Protein AF-A0A086ZYN2-F1 (afdb_monomer_lite)

Sequence (123 aa):
MATYNPIDDISSKFSITFPEKVKVLKDESETSFHGDGFRYYRIAIADNE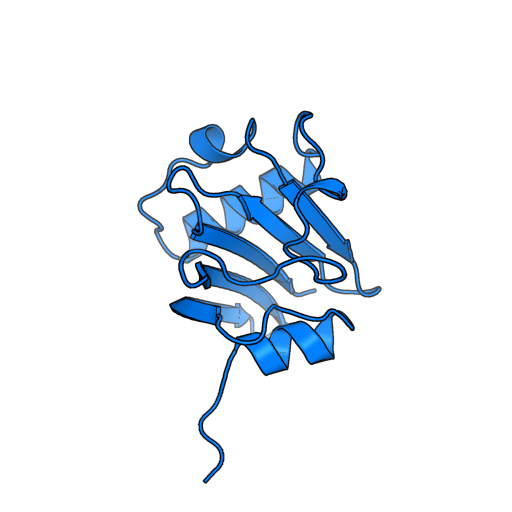EVTDTVLDDESYSTGNLTEDDKSIIAGTIAEFDLDVQPSALYGRPHKTVFNGYDTLVIIKGSQNNEFYLFESIL

Foldseek 3Di:
DPDDDVQVVVCVQQVFAAFPAKDWPDWDDDADPVRWGKIKTKIFGDVPGDGPRGPPPLVQWDQDFDDPVLLVLQVRRCVVVVDPDDSVVFGRFTWDWGDRPFKIWIWTDDPPVGIIMIMITGD

Structure (mmCIF, N/CA/C/O backbone):
data_AF-A0A086ZYN2-F1
#
_entry.id   AF-A0A086ZYN2-F1
#
loop_
_atom_site.group_PDB
_atom_site.id
_atom_site.type_symbol
_atom_site.label_atom_id
_atom_site.label_alt_id
_atom_site.label_comp_id
_atom_site.label_asym_id
_atom_site.label_entity_id
_atom_site.label_seq_id
_atom_site.pdbx_PDB_ins_code
_atom_site.Cartn_x
_atom_site.Cartn_y
_atom_site.Cartn_z
_atom_site.occupancy
_atom_site.B_iso_or_equiv
_atom_site.auth_seq_id
_atom_site.auth_comp_id
_atom_site.auth_asym_id
_atom_site.auth_atom_id
_atom_site.pdbx_PDB_model_num
ATOM 1 N N . MET A 1 1 ? 0.016 -27.000 7.176 1.00 41.47 1 MET A N 1
ATOM 2 C CA . MET A 1 1 ? 0.742 -26.083 6.275 1.00 41.47 1 MET A CA 1
ATOM 3 C C . MET A 1 1 ? 0.219 -24.698 6.580 1.00 41.47 1 MET A C 1
ATOM 5 O O . MET A 1 1 ? -0.992 -24.527 6.519 1.00 41.47 1 MET A O 1
ATOM 9 N N . ALA A 1 2 ? 1.071 -23.775 7.027 1.00 49.78 2 ALA A N 1
ATOM 10 C CA . ALA A 1 2 ? 0.653 -22.382 7.150 1.00 49.78 2 ALA A CA 1
ATOM 11 C C . ALA A 1 2 ? 0.350 -21.877 5.734 1.00 49.78 2 ALA A C 1
ATOM 13 O O . ALA A 1 2 ? 1.147 -22.096 4.823 1.00 49.78 2 ALA A O 1
ATOM 14 N N . THR A 1 3 ? -0.840 -21.321 5.539 1.00 63.25 3 THR A N 1
ATOM 15 C CA . THR A 1 3 ? -1.205 -20.695 4.265 1.00 63.25 3 THR A CA 1
ATOM 16 C C . THR A 1 3 ? -0.451 -19.374 4.211 1.00 63.25 3 THR A C 1
ATOM 18 O O . THR A 1 3 ? -0.460 -18.648 5.201 1.00 63.25 3 THR A O 1
ATOM 21 N N . TYR A 1 4 ? 0.249 -19.099 3.112 1.00 75.06 4 TYR A N 1
ATOM 22 C CA . TYR A 1 4 ? 0.920 -17.816 2.918 1.00 75.06 4 TYR A CA 1
ATOM 23 C C . TYR A 1 4 ? -0.103 -16.677 3.022 1.00 75.06 4 TYR A C 1
ATOM 25 O O . TYR A 1 4 ? -1.168 -16.750 2.407 1.00 75.06 4 TYR A O 1
ATOM 33 N N . ASN A 1 5 ? 0.221 -15.661 3.818 1.00 83.06 5 ASN A N 1
ATOM 34 C CA . ASN A 1 5 ? -0.569 -14.450 3.973 1.00 83.06 5 ASN A CA 1
ATOM 35 C C . ASN A 1 5 ? 0.351 -13.253 3.690 1.00 83.06 5 ASN A C 1
ATOM 37 O O . ASN A 1 5 ? 1.241 -12.983 4.500 1.00 83.06 5 ASN A O 1
ATOM 41 N N . PRO A 1 6 ? 0.173 -12.541 2.566 1.00 87.81 6 PRO A N 1
ATOM 42 C CA . PRO A 1 6 ? 1.068 -11.448 2.195 1.00 87.81 6 PRO A CA 1
ATOM 43 C C . PRO A 1 6 ? 1.037 -10.297 3.207 1.00 87.81 6 PRO A C 1
ATOM 45 O O . PRO A 1 6 ? 2.030 -9.598 3.370 1.00 87.81 6 PRO A O 1
ATOM 48 N N . ILE A 1 7 ? -0.061 -10.132 3.952 1.00 91.44 7 ILE A N 1
ATOM 49 C CA . ILE A 1 7 ? -0.154 -9.116 5.007 1.00 91.44 7 ILE A CA 1
ATOM 50 C C . ILE A 1 7 ? 0.858 -9.380 6.123 1.00 91.44 7 ILE A C 1
ATOM 52 O O . ILE A 1 7 ? 1.512 -8.442 6.568 1.00 91.44 7 ILE A O 1
ATOM 56 N N . ASP A 1 8 ? 1.039 -10.641 6.524 1.00 90.88 8 ASP A N 1
ATOM 57 C CA . ASP A 1 8 ? 2.002 -11.008 7.567 1.00 90.88 8 ASP A CA 1
ATOM 58 C C . ASP A 1 8 ? 3.449 -10.773 7.096 1.00 90.88 8 ASP A C 1
ATOM 60 O O . ASP A 1 8 ? 4.289 -10.324 7.880 1.00 90.88 8 ASP A O 1
ATOM 64 N N . ASP A 1 9 ? 3.732 -11.020 5.809 1.00 90.12 9 ASP A N 1
ATOM 65 C CA . ASP A 1 9 ? 5.039 -10.749 5.192 1.00 90.12 9 ASP A CA 1
ATOM 66 C C . ASP A 1 9 ? 5.358 -9.248 5.216 1.00 90.12 9 ASP A C 1
ATOM 68 O O . ASP A 1 9 ? 6.397 -8.843 5.738 1.00 90.12 9 ASP A O 1
ATOM 72 N N . ILE A 1 10 ? 4.425 -8.410 4.748 1.00 93.19 10 ILE A N 1
ATOM 73 C CA . ILE A 1 10 ? 4.568 -6.947 4.756 1.00 93.19 10 ILE A CA 1
ATOM 74 C C . ILE A 1 10 ? 4.703 -6.430 6.194 1.00 93.19 10 ILE A C 1
ATOM 76 O O . ILE A 1 10 ? 5.588 -5.621 6.482 1.00 93.19 10 ILE A O 1
ATOM 80 N N . SER A 1 11 ? 3.858 -6.915 7.110 1.00 94.12 11 SER A N 1
ATOM 81 C CA . SER A 1 11 ? 3.909 -6.572 8.533 1.00 94.12 11 SER A CA 1
ATOM 82 C C . SER A 1 11 ? 5.285 -6.825 9.126 1.00 94.12 11 SER A C 1
ATOM 84 O O . SER A 1 11 ? 5.866 -5.937 9.751 1.00 94.12 11 SER A O 1
ATOM 86 N N . SER A 1 12 ? 5.833 -8.018 8.892 1.00 93.44 12 SER A N 1
ATOM 87 C CA . SER A 1 12 ? 7.161 -8.378 9.376 1.00 93.44 12 SER A CA 1
ATOM 88 C C . SER A 1 12 ? 8.254 -7.546 8.703 1.00 93.44 12 SER A C 1
ATOM 90 O O . SER A 1 12 ? 9.172 -7.087 9.381 1.00 93.44 12 SER A O 1
ATOM 92 N N . LYS A 1 13 ? 8.167 -7.336 7.385 1.00 93.38 13 LYS A N 1
ATOM 93 C CA . LYS A 1 13 ? 9.185 -6.637 6.590 1.00 93.38 13 LYS A CA 1
ATOM 94 C C . LYS A 1 13 ? 9.310 -5.157 6.953 1.00 93.38 13 LYS A C 1
ATOM 96 O O . LYS A 1 13 ? 10.421 -4.632 7.013 1.00 93.38 13 LYS A O 1
ATOM 101 N N . PHE A 1 14 ? 8.189 -4.491 7.215 1.00 94.69 14 PHE A N 1
ATOM 102 C CA . PHE A 1 14 ? 8.153 -3.064 7.548 1.00 94.69 14 PHE A CA 1
ATOM 103 C C . PHE A 1 14 ? 7.997 -2.789 9.047 1.00 94.69 14 PHE A C 1
ATOM 105 O O . PHE A 1 14 ? 7.991 -1.629 9.449 1.00 94.69 14 PHE A O 1
ATOM 112 N N . SER A 1 15 ? 7.909 -3.833 9.883 1.00 95.06 15 SER A N 1
ATOM 113 C CA . SER A 1 15 ? 7.644 -3.711 11.325 1.00 95.06 15 SER A CA 1
ATOM 114 C C . SER A 1 15 ? 6.379 -2.892 11.615 1.00 95.06 15 SER A C 1
ATOM 116 O O . SER A 1 15 ? 6.373 -1.996 12.459 1.00 95.06 15 SER A O 1
ATOM 118 N N . ILE A 1 16 ? 5.306 -3.198 10.883 1.00 94.69 16 ILE A N 1
ATOM 119 C CA . ILE A 1 16 ? 4.003 -2.532 10.971 1.00 94.69 16 ILE A CA 1
ATOM 120 C C . ILE A 1 16 ? 2.901 -3.527 11.325 1.00 94.69 16 ILE A C 1
ATOM 122 O O . ILE A 1 16 ? 3.001 -4.719 11.040 1.00 94.69 16 ILE A O 1
ATOM 126 N N . THR A 1 17 ? 1.810 -3.020 11.887 1.00 95.00 17 THR A N 1
ATOM 127 C CA . THR A 1 17 ? 0.631 -3.819 12.236 1.00 95.00 17 THR A CA 1
ATOM 128 C C . THR A 1 17 ? -0.527 -3.452 11.319 1.00 95.00 17 THR A C 1
ATOM 130 O O . THR A 1 17 ? -0.804 -2.270 11.120 1.00 95.00 17 THR A O 1
ATOM 133 N N . PHE A 1 18 ? -1.212 -4.455 10.778 1.00 94.25 18 PHE A N 1
ATOM 134 C CA . PHE A 1 18 ? -2.491 -4.288 10.091 1.00 94.25 18 PHE A CA 1
ATOM 135 C C . PHE A 1 18 ? -3.661 -4.607 11.037 1.00 94.25 18 PHE A C 1
ATOM 137 O O . PHE A 1 18 ? -3.460 -5.312 12.027 1.00 94.25 18 PHE A O 1
ATOM 144 N N . PRO A 1 19 ? -4.882 -4.127 10.740 1.00 93.06 19 PRO A N 1
ATOM 145 C CA . PRO A 1 19 ? -6.091 -4.571 11.434 1.00 93.06 19 PRO A CA 1
ATOM 146 C C . PRO A 1 19 ? -6.275 -6.093 11.371 1.00 93.06 19 PRO A C 1
ATOM 148 O O . PRO A 1 19 ? -5.786 -6.742 10.444 1.00 93.06 19 PRO A O 1
ATOM 151 N N . GLU A 1 20 ? -7.018 -6.670 12.318 1.00 90.19 20 GLU A N 1
ATOM 152 C CA . GLU A 1 20 ? -7.195 -8.128 12.392 1.00 90.19 20 GLU A CA 1
ATOM 153 C C . GLU A 1 20 ? -7.907 -8.687 11.153 1.00 90.19 20 GLU A C 1
ATOM 155 O O . GLU A 1 20 ? -7.547 -9.750 10.641 1.00 90.19 20 GLU A O 1
ATOM 160 N N . LYS A 1 21 ? -8.925 -7.979 10.649 1.00 90.12 21 LYS A N 1
ATOM 161 C CA . LYS A 1 21 ? -9.728 -8.416 9.496 1.00 90.12 21 LYS A CA 1
ATOM 162 C C . LYS A 1 21 ? -9.361 -7.675 8.217 1.00 90.12 21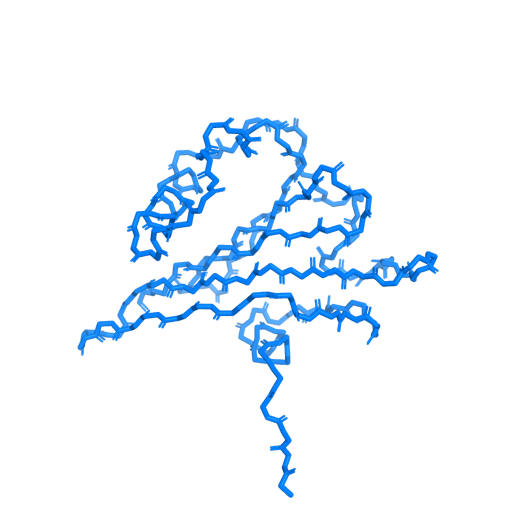 LYS A C 1
ATOM 164 O O . LYS A 1 21 ? -10.175 -6.938 7.655 1.00 90.12 21 LYS A O 1
ATOM 169 N N . VAL A 1 22 ? -8.158 -7.939 7.711 1.00 92.44 22 VAL A N 1
ATOM 170 C CA . VAL A 1 22 ? -7.756 -7.554 6.351 1.00 92.44 22 VAL A CA 1
ATOM 171 C C . VAL A 1 22 ? -8.036 -8.686 5.368 1.00 92.44 22 VAL A C 1
ATOM 173 O O . VAL A 1 22 ? -7.675 -9.842 5.580 1.00 92.44 22 VAL A O 1
ATOM 176 N N . LYS A 1 23 ? -8.651 -8.338 4.240 1.00 92.75 23 LYS A N 1
ATOM 177 C CA . LYS A 1 23 ? -8.821 -9.208 3.082 1.00 92.75 23 LYS A CA 1
ATOM 178 C C . LYS A 1 23 ? -7.956 -8.713 1.932 1.00 92.75 23 LYS A C 1
ATOM 180 O O . LYS A 1 23 ? -8.109 -7.585 1.473 1.00 92.75 23 LYS A O 1
ATOM 185 N N . VAL A 1 24 ? -7.118 -9.593 1.400 1.00 93.81 24 VAL A N 1
ATOM 186 C CA . VAL A 1 24 ? -6.364 -9.341 0.169 1.00 93.81 24 VAL A CA 1
ATOM 187 C C . VAL A 1 24 ? -7.296 -9.556 -1.026 1.00 93.81 24 VAL A C 1
ATOM 189 O O . VAL A 1 24 ? -7.905 -10.616 -1.173 1.00 93.81 24 VAL A O 1
ATOM 192 N N . LEU A 1 25 ? -7.459 -8.524 -1.850 1.00 93.12 25 LEU A N 1
ATOM 193 C CA . LEU A 1 25 ? -8.271 -8.537 -3.070 1.00 93.12 25 LEU A CA 1
ATOM 194 C C . LEU A 1 25 ? -7.429 -8.805 -4.319 1.00 93.12 25 LEU A C 1
ATOM 196 O O . LEU A 1 25 ? -7.925 -9.413 -5.264 1.00 93.12 25 LEU A O 1
ATOM 200 N N . LYS A 1 26 ? -6.182 -8.328 -4.326 1.00 94.06 26 LYS A N 1
ATOM 201 C CA . LYS A 1 26 ? -5.200 -8.551 -5.390 1.00 94.06 26 LYS A CA 1
ATOM 202 C C . LYS A 1 26 ? -3.796 -8.564 -4.785 1.00 94.06 26 LYS A C 1
ATOM 204 O O . LYS A 1 26 ? -3.543 -7.797 -3.858 1.00 94.06 26 LYS A O 1
ATOM 209 N N . ASP A 1 27 ? -2.944 -9.429 -5.313 1.00 94.50 27 ASP A N 1
ATOM 210 C CA . ASP A 1 27 ? -1.545 -9.635 -4.935 1.00 94.50 27 ASP A CA 1
ATOM 211 C C . ASP A 1 27 ? -0.771 -9.880 -6.233 1.00 94.50 27 ASP A C 1
ATOM 213 O O . ASP A 1 27 ? -1.084 -10.823 -6.961 1.00 94.50 27 ASP A O 1
ATOM 217 N N . GLU A 1 28 ? 0.152 -8.979 -6.552 1.00 94.12 28 GLU A N 1
ATOM 218 C CA . GLU A 1 28 ? 1.084 -9.102 -7.668 1.00 94.12 28 GLU A CA 1
ATOM 219 C C . GLU A 1 28 ? 2.491 -8.833 -7.139 1.00 94.12 28 GLU A C 1
ATOM 221 O O . GLU A 1 28 ? 2.719 -7.880 -6.388 1.00 94.12 28 GLU A O 1
ATOM 226 N N . SER A 1 29 ? 3.452 -9.656 -7.536 1.00 92.44 29 SER A N 1
ATOM 227 C CA . SER A 1 29 ? 4.847 -9.466 -7.157 1.00 92.44 29 SER A CA 1
ATOM 228 C C . SER A 1 29 ? 5.771 -9.866 -8.294 1.00 92.44 29 SER A C 1
ATOM 230 O O . SER A 1 29 ? 5.592 -10.899 -8.938 1.00 92.44 29 SER A O 1
ATOM 232 N N . GLU A 1 30 ? 6.774 -9.030 -8.525 1.00 89.12 30 GLU A N 1
ATOM 233 C CA . GLU A 1 30 ? 7.857 -9.266 -9.464 1.00 89.12 30 GLU A CA 1
ATOM 234 C C . GLU A 1 30 ? 9.155 -8.892 -8.755 1.00 89.12 30 GLU A C 1
ATOM 236 O O . GLU A 1 30 ? 9.237 -7.929 -7.990 1.00 89.12 30 GLU A O 1
ATOM 241 N N . THR A 1 31 ? 10.157 -9.744 -8.900 1.00 85.50 31 THR A N 1
ATOM 242 C CA . THR A 1 31 ? 11.471 -9.509 -8.320 1.00 85.50 31 THR A CA 1
ATOM 243 C C . THR A 1 31 ? 12.483 -9.947 -9.351 1.00 85.50 31 THR A C 1
ATOM 245 O O . THR A 1 31 ? 12.527 -11.118 -9.750 1.00 85.50 31 THR A O 1
ATOM 248 N N . SER A 1 32 ? 13.295 -8.987 -9.762 1.00 83.56 32 SER A N 1
ATOM 249 C CA . SER A 1 32 ? 14.319 -9.164 -10.763 1.00 83.56 32 SER A CA 1
ATOM 250 C C . SER A 1 32 ? 15.416 -10.095 -10.239 1.00 83.56 32 SER A C 1
ATOM 252 O O . SER A 1 32 ? 15.545 -10.379 -9.043 1.00 83.56 32 SER A O 1
ATOM 254 N N . PHE A 1 33 ? 16.281 -10.553 -11.145 1.00 75.38 33 PHE A N 1
ATOM 255 C CA . PHE A 1 33 ? 17.455 -11.346 -10.776 1.00 75.38 33 PHE A CA 1
ATOM 256 C C . PHE A 1 33 ? 18.400 -10.617 -9.801 1.00 75.38 33 PHE A C 1
ATOM 258 O O . PHE A 1 33 ? 19.150 -11.273 -9.077 1.00 75.38 33 PHE A O 1
ATOM 265 N N . HIS A 1 34 ? 18.382 -9.283 -9.775 1.00 79.31 34 HIS A N 1
ATOM 266 C CA . HIS A 1 34 ? 19.204 -8.492 -8.860 1.00 79.31 34 HIS A CA 1
ATOM 267 C C . HIS A 1 34 ? 18.561 -8.284 -7.481 1.00 79.31 34 HIS A C 1
ATOM 269 O O . HIS A 1 34 ? 19.229 -7.758 -6.595 1.00 79.31 34 HIS A O 1
ATOM 275 N N . GLY A 1 35 ? 17.332 -8.767 -7.267 1.00 77.75 35 GLY A N 1
ATOM 276 C CA . GLY A 1 35 ? 16.629 -8.677 -5.986 1.00 77.75 35 GLY A CA 1
ATOM 277 C C . GLY A 1 35 ? 15.801 -7.405 -5.803 1.00 77.75 35 GLY A C 1
ATOM 278 O O . GLY A 1 35 ? 15.061 -7.325 -4.828 1.00 77.75 35 GLY A O 1
ATOM 279 N N . ASP A 1 36 ? 15.878 -6.467 -6.744 1.00 86.88 36 ASP A N 1
ATOM 280 C CA . ASP A 1 36 ? 15.007 -5.300 -6.860 1.00 86.88 36 ASP A CA 1
ATOM 281 C C . ASP A 1 36 ? 13.710 -5.643 -7.606 1.00 86.88 36 ASP A C 1
ATOM 283 O O . ASP A 1 36 ? 13.617 -6.663 -8.291 1.00 86.88 36 ASP A O 1
ATOM 287 N N . GLY A 1 37 ? 12.685 -4.807 -7.474 1.00 92.94 37 GLY A N 1
ATOM 288 C CA . GLY A 1 37 ? 11.420 -5.005 -8.179 1.00 92.94 37 GLY A CA 1
ATOM 289 C C . GLY A 1 37 ? 10.250 -4.303 -7.512 1.00 92.94 37 GLY A C 1
ATOM 290 O O . GLY A 1 37 ? 10.426 -3.386 -6.705 1.00 92.94 37 GLY A O 1
ATOM 291 N N . PHE A 1 38 ? 9.045 -4.762 -7.834 1.00 95.00 38 PHE A N 1
ATOM 292 C CA . PHE A 1 38 ? 7.812 -4.186 -7.314 1.00 95.00 38 PHE A CA 1
ATOM 293 C C . PHE A 1 38 ? 6.916 -5.247 -6.686 1.00 95.00 38 PHE A C 1
ATOM 295 O O . PHE A 1 38 ? 6.849 -6.395 -7.127 1.00 95.00 38 PHE A O 1
ATOM 302 N N . ARG A 1 39 ? 6.164 -4.848 -5.662 1.00 95.19 39 ARG A N 1
ATOM 303 C CA . ARG A 1 39 ? 4.994 -5.606 -5.206 1.00 95.19 39 ARG A CA 1
ATOM 304 C C . ARG A 1 39 ? 3.795 -4.695 -5.113 1.00 95.19 39 ARG A C 1
ATOM 306 O O . ARG A 1 39 ? 3.905 -3.505 -4.818 1.00 95.19 39 ARG A O 1
ATOM 313 N N . TYR A 1 40 ? 2.637 -5.275 -5.358 1.00 95.69 40 TYR A N 1
ATOM 314 C CA . TYR A 1 40 ? 1.374 -4.582 -5.305 1.00 95.69 40 TYR A CA 1
ATOM 315 C C . TYR A 1 40 ? 0.343 -5.414 -4.568 1.00 95.69 40 TYR A C 1
ATOM 317 O O . TYR A 1 40 ? 0.081 -6.564 -4.919 1.00 95.69 40 TYR A O 1
ATOM 325 N N . TYR A 1 41 ? -0.327 -4.774 -3.615 1.00 95.56 41 TYR A N 1
ATOM 326 C CA . TYR A 1 41 ? -1.479 -5.358 -2.953 1.00 95.56 41 TYR A CA 1
ATOM 327 C C . TYR A 1 41 ? -2.657 -4.400 -3.005 1.00 95.56 41 TYR A C 1
ATOM 329 O O . TYR A 1 41 ? -2.548 -3.210 -2.707 1.00 95.56 41 TYR A O 1
ATOM 337 N N . ARG A 1 42 ? -3.827 -4.944 -3.329 1.00 95.19 42 ARG A N 1
ATOM 338 C CA . ARG A 1 42 ? -5.101 -4.279 -3.070 1.00 95.19 42 ARG A CA 1
ATOM 339 C C . ARG A 1 42 ? -5.767 -4.999 -1.925 1.00 95.19 42 ARG A C 1
ATOM 341 O O . ARG A 1 42 ? -5.998 -6.204 -2.015 1.00 95.19 42 ARG A O 1
ATOM 348 N N . ILE A 1 43 ? -6.097 -4.269 -0.874 1.00 95.31 43 ILE A N 1
ATOM 349 C CA . ILE A 1 43 ? -6.675 -4.845 0.335 1.00 95.31 43 ILE A CA 1
ATOM 350 C C . ILE A 1 43 ? -7.988 -4.153 0.673 1.00 95.31 43 ILE A C 1
ATOM 352 O O . ILE A 1 43 ? -8.218 -3.007 0.286 1.00 95.31 43 ILE A O 1
ATOM 356 N N . ALA A 1 44 ? -8.841 -4.858 1.405 1.00 94.62 44 ALA A N 1
ATOM 357 C CA . ALA A 1 44 ? -10.034 -4.303 2.013 1.00 94.62 44 ALA A CA 1
ATOM 358 C C . ALA A 1 44 ? -10.129 -4.705 3.483 1.00 94.62 44 ALA A C 1
ATOM 360 O O . ALA A 1 44 ? -9.757 -5.821 3.842 1.00 94.62 44 ALA A O 1
ATOM 361 N N . ILE A 1 45 ? -10.661 -3.818 4.316 1.00 93.19 45 ILE A N 1
ATOM 362 C CA . ILE A 1 45 ? -11.020 -4.120 5.707 1.00 93.19 45 ILE A CA 1
ATOM 363 C C . ILE A 1 45 ? -12.529 -4.336 5.838 1.00 93.19 45 ILE A C 1
ATOM 365 O O . ILE A 1 45 ? -13.313 -3.872 5.008 1.00 93.19 45 ILE A O 1
ATOM 369 N N . ALA A 1 46 ? -12.945 -5.080 6.861 1.00 89.12 46 ALA A N 1
ATOM 370 C CA . ALA A 1 46 ? -14.364 -5.243 7.160 1.00 89.12 46 ALA A CA 1
ATOM 371 C C . ALA A 1 46 ? -15.004 -3.909 7.597 1.00 89.12 46 ALA A C 1
ATOM 373 O O . ALA A 1 46 ? -14.349 -3.058 8.198 1.00 89.12 46 ALA A O 1
ATOM 374 N N . ASP A 1 47 ? -16.302 -3.739 7.333 1.00 83.75 47 ASP A N 1
ATOM 375 C CA . ASP A 1 47 ? -17.050 -2.586 7.840 1.00 83.75 47 ASP A CA 1
ATOM 376 C C . ASP A 1 47 ? -17.007 -2.542 9.377 1.00 83.75 47 ASP A C 1
ATOM 378 O O . ASP A 1 47 ? -17.332 -3.528 10.042 1.00 83.75 47 ASP A O 1
ATOM 382 N N . ASN A 1 48 ? -16.674 -1.374 9.936 1.00 82.69 48 ASN A N 1
ATOM 383 C CA . ASN A 1 48 ? -16.465 -1.139 11.374 1.00 82.69 48 ASN A CA 1
ATOM 384 C C . ASN A 1 48 ? -15.269 -1.886 11.992 1.00 82.69 48 ASN A C 1
ATOM 386 O O . ASN A 1 48 ? -15.224 -2.043 13.212 1.00 82.69 48 ASN A O 1
ATOM 390 N N . GLU A 1 49 ? -14.321 -2.365 11.185 1.00 89.38 49 GLU A N 1
ATOM 391 C CA . GLU A 1 49 ? -13.049 -2.859 11.710 1.00 89.38 49 GLU A CA 1
ATOM 392 C C . GLU A 1 49 ? -12.276 -1.720 12.389 1.00 89.38 49 GLU A C 1
ATOM 394 O O . GLU A 1 49 ? -12.199 -0.606 11.866 1.00 89.38 49 GLU A O 1
ATOM 399 N N . GLU A 1 50 ? -11.715 -1.996 13.565 1.00 87.56 50 GLU A N 1
ATOM 400 C CA . GLU A 1 50 ? -10.899 -1.027 14.288 1.00 87.56 50 GLU A CA 1
ATOM 401 C C . GLU A 1 50 ? -9.530 -0.892 13.611 1.00 87.56 50 GLU A C 1
ATOM 403 O O . GLU A 1 50 ? -8.814 -1.876 13.427 1.00 87.56 50 GLU A O 1
ATOM 408 N N . VAL A 1 51 ? -9.185 0.335 13.214 1.00 89.81 51 VAL A N 1
ATOM 409 C CA . VAL A 1 51 ? -7.911 0.649 12.544 1.00 89.81 51 VAL A CA 1
ATOM 410 C C . VAL A 1 51 ? -6.952 1.456 13.416 1.00 89.81 51 VAL A C 1
ATOM 412 O O . VAL A 1 51 ? -5.819 1.684 12.994 1.00 89.81 51 VAL A O 1
ATOM 415 N N . THR A 1 52 ? -7.380 1.870 14.609 1.00 90.06 52 THR A N 1
ATOM 416 C CA . THR A 1 52 ? -6.569 2.619 15.579 1.00 90.06 52 THR A CA 1
ATOM 417 C C . THR A 1 52 ? -5.268 1.881 15.886 1.00 90.06 52 THR A C 1
ATOM 419 O O . THR A 1 52 ? -5.268 0.656 15.999 1.00 90.06 52 THR A O 1
ATOM 422 N N . ASP A 1 53 ? -4.158 2.612 16.012 1.00 88.75 53 ASP A N 1
ATOM 423 C CA . ASP A 1 53 ? -2.819 2.056 16.289 1.00 88.75 53 ASP A CA 1
ATOM 424 C C . ASP A 1 53 ? -2.291 1.078 15.211 1.00 88.75 53 ASP A C 1
ATOM 426 O O . ASP A 1 53 ? -1.273 0.405 15.404 1.00 88.75 53 ASP A O 1
ATOM 430 N N . THR A 1 54 ? -2.935 1.014 14.038 1.00 93.75 54 THR A N 1
ATOM 431 C CA . THR A 1 54 ? -2.468 0.226 12.887 1.00 93.75 54 THR A CA 1
ATOM 432 C C . THR A 1 54 ? -1.856 1.112 11.804 1.00 93.75 54 THR A C 1
ATOM 434 O O . THR A 1 54 ? -1.964 2.339 11.795 1.00 93.75 54 THR A O 1
ATOM 437 N N . VAL A 1 55 ? -1.221 0.494 10.809 1.00 93.75 55 VAL A N 1
ATOM 438 C CA . VAL A 1 55 ? -0.716 1.212 9.634 1.00 93.75 55 VAL A CA 1
ATOM 439 C C . VAL A 1 55 ? -1.838 1.821 8.780 1.00 93.75 55 VAL A C 1
ATOM 441 O O . VAL A 1 55 ? -1.576 2.735 7.998 1.00 93.75 55 VAL A O 1
ATOM 444 N N . LEU A 1 56 ? -3.077 1.346 8.941 1.00 93.56 56 LEU A N 1
ATOM 445 C CA . LEU A 1 56 ? -4.267 1.849 8.251 1.00 93.56 56 LEU A CA 1
ATOM 446 C C . LEU A 1 56 ? -5.018 2.926 9.050 1.00 93.56 56 LEU A C 1
ATOM 448 O O . LEU A 1 56 ? -6.072 3.369 8.605 1.00 93.56 56 LEU A O 1
ATOM 452 N N . ASP A 1 57 ? -4.480 3.359 10.195 1.00 91.25 57 ASP A N 1
ATOM 453 C CA . ASP A 1 57 ? -5.032 4.468 10.970 1.00 91.25 57 ASP A CA 1
ATOM 454 C C . ASP A 1 57 ? -4.958 5.782 10.176 1.00 91.25 57 ASP A C 1
ATOM 456 O O . ASP A 1 57 ? -3.875 6.347 9.962 1.00 91.25 57 ASP A O 1
ATOM 460 N N . ASP A 1 58 ? -6.127 6.256 9.744 1.00 80.69 58 ASP A N 1
ATOM 461 C CA . ASP A 1 58 ? -6.308 7.417 8.876 1.00 80.69 58 ASP A CA 1
ATOM 462 C C . ASP A 1 58 ? -5.745 8.717 9.469 1.00 80.69 58 ASP A C 1
ATOM 464 O O . ASP A 1 58 ? -5.355 9.602 8.706 1.00 80.69 58 ASP A O 1
ATOM 468 N N . GLU A 1 59 ? -5.670 8.856 10.799 1.00 83.75 59 GLU A N 1
ATOM 469 C CA . GLU A 1 59 ? -5.143 10.080 11.427 1.00 83.75 59 GLU A CA 1
ATOM 470 C C . GLU A 1 59 ? -3.665 10.312 11.088 1.00 83.75 59 GLU A C 1
ATOM 472 O O . GLU A 1 59 ? -3.176 11.442 11.096 1.00 83.75 59 GLU A O 1
ATOM 477 N N . SER A 1 60 ? -2.955 9.239 10.737 1.00 81.44 60 SER A N 1
ATOM 478 C CA . SER A 1 60 ? -1.542 9.279 10.366 1.00 81.44 60 SER A CA 1
ATOM 479 C C . SER A 1 60 ? -1.287 9.510 8.871 1.00 81.44 60 SER A C 1
ATOM 481 O O . SER A 1 60 ? -0.127 9.519 8.450 1.00 81.44 60 SER A O 1
ATOM 483 N N . TYR A 1 61 ? -2.339 9.676 8.060 1.00 90.56 61 TYR A N 1
ATOM 484 C CA . TYR A 1 61 ? -2.221 9.796 6.607 1.00 90.56 61 TYR A CA 1
ATOM 485 C C . TYR A 1 61 ? -2.023 11.253 6.184 1.00 90.56 61 TYR A C 1
ATOM 487 O O . TYR A 1 61 ? -2.731 12.171 6.597 1.00 90.56 61 TYR A O 1
ATOM 495 N N . SER A 1 62 ? -1.084 11.453 5.267 1.00 89.50 62 SER A N 1
ATOM 496 C CA . SER A 1 62 ? -0.885 12.711 4.563 1.00 89.50 62 SER A CA 1
ATOM 497 C C . SER A 1 62 ? -2.031 12.953 3.586 1.00 89.50 62 SER A C 1
ATOM 499 O O . SER A 1 62 ? -2.337 12.112 2.745 1.00 89.50 62 SER A O 1
ATOM 501 N N . THR A 1 63 ? -2.630 14.143 3.639 1.00 83.38 63 THR A N 1
ATOM 502 C CA . THR A 1 63 ? -3.665 14.590 2.686 1.00 83.38 63 THR A CA 1
ATOM 503 C C . THR A 1 63 ? -3.115 15.525 1.600 1.00 83.38 63 THR A C 1
ATOM 505 O O . THR A 1 63 ? -3.884 16.150 0.871 1.00 83.38 63 THR A O 1
ATOM 508 N N . GLY A 1 64 ? -1.790 15.694 1.543 1.00 79.12 64 GLY A N 1
ATOM 509 C CA . GLY A 1 64 ? -1.088 16.526 0.565 1.00 79.12 64 GLY A CA 1
ATOM 510 C C . GLY A 1 64 ? -0.742 15.780 -0.725 1.00 79.12 64 GLY A C 1
ATOM 511 O O . GLY A 1 64 ? -1.217 14.676 -0.972 1.00 79.12 64 GLY A O 1
ATOM 512 N N . ASN A 1 65 ? 0.113 16.387 -1.549 1.00 84.19 65 ASN A N 1
ATOM 513 C CA . ASN A 1 65 ? 0.646 15.720 -2.736 1.00 84.19 65 ASN A CA 1
ATOM 514 C C . ASN A 1 65 ? 1.690 14.673 -2.332 1.00 84.19 65 ASN A C 1
ATOM 516 O O . ASN A 1 65 ? 2.564 14.971 -1.519 1.00 84.19 65 ASN A O 1
ATOM 520 N N . LEU A 1 66 ? 1.629 13.502 -2.966 1.00 92.56 66 LEU A N 1
ATOM 521 C CA . LEU A 1 66 ? 2.695 12.497 -2.930 1.00 92.56 66 LEU A CA 1
ATOM 522 C C . LEU A 1 66 ? 4.043 13.099 -3.359 1.00 92.56 66 LEU A C 1
ATOM 524 O O . LEU A 1 66 ? 4.084 14.009 -4.202 1.00 92.56 66 LEU A O 1
ATOM 528 N N . THR A 1 67 ? 5.137 12.574 -2.806 1.00 93.50 67 THR 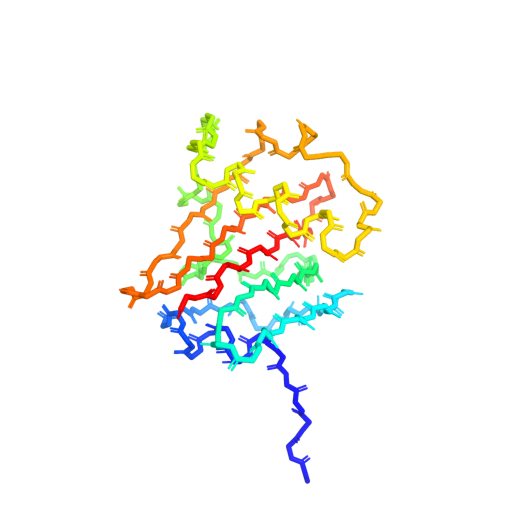A N 1
ATOM 529 C CA . THR A 1 67 ? 6.488 12.944 -3.249 1.00 93.50 67 THR A CA 1
ATOM 530 C C . THR A 1 67 ? 6.754 12.422 -4.665 1.00 93.50 67 THR A C 1
ATOM 532 O O . THR A 1 67 ? 6.034 11.558 -5.168 1.00 93.50 67 THR A O 1
ATOM 535 N N . GLU A 1 68 ? 7.768 12.956 -5.351 1.00 94.06 68 GLU A N 1
ATOM 536 C CA . GLU A 1 68 ? 8.128 12.464 -6.691 1.00 94.06 68 GLU A CA 1
ATOM 537 C C . GLU A 1 68 ? 8.629 11.009 -6.659 1.00 94.06 68 GLU A C 1
ATOM 539 O O . GLU A 1 68 ? 8.364 10.256 -7.599 1.00 94.06 68 GLU A O 1
ATOM 544 N N . ASP A 1 69 ? 9.273 10.595 -5.565 1.00 93.88 69 ASP A N 1
ATOM 545 C CA . ASP A 1 69 ? 9.691 9.208 -5.353 1.00 93.88 69 ASP A CA 1
ATOM 546 C C . ASP A 1 69 ? 8.472 8.291 -5.198 1.00 93.88 69 ASP A C 1
ATOM 548 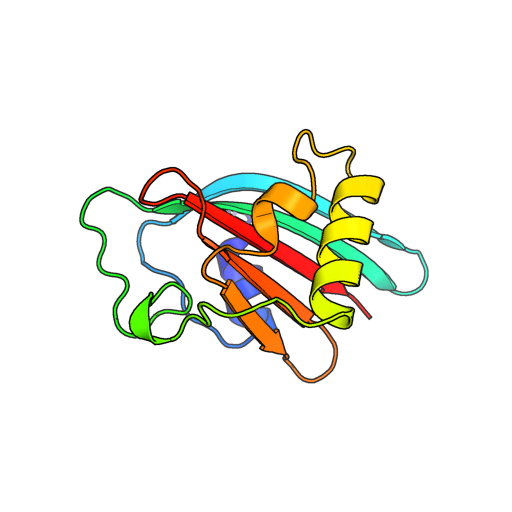O O . ASP A 1 69 ? 8.348 7.315 -5.937 1.00 93.88 69 ASP A O 1
ATOM 552 N N . ASP A 1 70 ? 7.502 8.649 -4.344 1.00 95.19 70 ASP A N 1
ATOM 553 C CA . ASP A 1 70 ? 6.281 7.847 -4.190 1.00 95.19 70 ASP A CA 1
ATOM 554 C C . ASP A 1 70 ? 5.518 7.725 -5.520 1.00 95.19 70 ASP A C 1
ATOM 556 O O . ASP A 1 70 ? 5.060 6.644 -5.891 1.00 95.19 70 ASP A O 1
ATOM 560 N N . LYS A 1 71 ? 5.402 8.827 -6.280 1.00 95.38 71 LYS A N 1
ATOM 561 C CA . LYS A 1 71 ? 4.776 8.816 -7.615 1.00 95.38 71 LYS A CA 1
ATOM 562 C C . LYS A 1 71 ? 5.505 7.885 -8.575 1.00 95.38 71 LYS A C 1
ATOM 564 O O . LYS A 1 71 ? 4.845 7.205 -9.358 1.00 95.38 71 LYS A O 1
ATOM 569 N N . SER A 1 72 ? 6.834 7.855 -8.520 1.00 94.31 72 SER A N 1
ATOM 570 C CA . SER A 1 72 ? 7.651 6.981 -9.364 1.00 94.31 72 SER A CA 1
ATOM 571 C C . SER A 1 72 ? 7.426 5.510 -9.016 1.00 94.31 72 SER A C 1
ATOM 573 O O . SER A 1 72 ? 7.232 4.707 -9.925 1.00 94.31 72 SER A O 1
ATOM 575 N N . ILE A 1 73 ? 7.344 5.171 -7.725 1.00 95.62 73 ILE A N 1
ATOM 576 C CA . ILE A 1 73 ? 7.022 3.813 -7.258 1.00 95.62 73 ILE A CA 1
ATOM 577 C C . ILE A 1 73 ? 5.634 3.392 -7.747 1.00 95.62 73 ILE A C 1
ATOM 579 O O . ILE A 1 73 ? 5.480 2.322 -8.334 1.00 95.62 73 ILE A O 1
ATOM 583 N N . ILE A 1 74 ? 4.623 4.247 -7.564 1.00 95.81 74 ILE A N 1
ATOM 584 C CA . ILE A 1 74 ? 3.246 3.976 -8.000 1.00 95.81 74 ILE A CA 1
ATOM 585 C C . ILE A 1 74 ? 3.191 3.766 -9.517 1.00 95.81 74 ILE A C 1
ATOM 587 O O . ILE A 1 74 ? 2.610 2.789 -9.985 1.00 95.81 74 ILE A O 1
ATOM 591 N N . ALA A 1 75 ? 3.792 4.672 -10.292 1.00 95.00 75 ALA A N 1
ATOM 592 C CA . ALA A 1 75 ? 3.784 4.597 -11.749 1.00 95.00 75 ALA A CA 1
ATOM 593 C C . ALA A 1 75 ? 4.543 3.367 -12.270 1.00 95.00 75 ALA A C 1
ATOM 595 O O . ALA A 1 75 ? 4.038 2.695 -13.168 1.00 95.00 75 ALA A O 1
ATOM 596 N N . GLY A 1 76 ? 5.709 3.058 -11.693 1.00 94.19 76 GLY A N 1
ATOM 597 C CA . GLY A 1 76 ? 6.496 1.872 -12.030 1.00 94.19 76 GLY A CA 1
ATOM 598 C C . GLY A 1 76 ? 5.725 0.586 -11.751 1.00 94.19 76 GLY A C 1
ATOM 599 O O . GLY A 1 76 ? 5.562 -0.236 -12.644 1.00 94.19 76 GLY A O 1
ATOM 600 N N . THR A 1 77 ? 5.134 0.478 -10.561 1.00 95.44 77 THR A N 1
ATOM 601 C CA . THR A 1 77 ? 4.337 -0.689 -10.161 1.00 95.44 77 THR A CA 1
ATOM 602 C C . THR A 1 77 ? 3.107 -0.889 -11.055 1.00 95.44 77 THR A C 1
ATOM 604 O O . THR A 1 77 ? 2.787 -2.010 -11.443 1.00 95.44 77 THR A O 1
ATOM 607 N N . ILE A 1 78 ? 2.396 0.191 -11.403 1.00 94.69 78 ILE A N 1
ATOM 608 C CA . ILE A 1 78 ? 1.232 0.122 -12.303 1.00 94.69 78 ILE A CA 1
ATOM 609 C C . ILE A 1 78 ? 1.643 -0.345 -13.699 1.00 94.69 78 ILE A C 1
ATOM 611 O O . ILE A 1 78 ? 0.925 -1.147 -14.293 1.00 94.69 78 ILE A O 1
ATOM 615 N N . ALA A 1 79 ? 2.768 0.157 -14.214 1.00 93.44 79 ALA A N 1
ATOM 616 C CA . ALA A 1 79 ? 3.276 -0.217 -15.527 1.00 93.44 79 ALA A CA 1
ATOM 617 C C . ALA A 1 79 ? 3.764 -1.674 -15.568 1.00 93.44 79 ALA A C 1
ATOM 619 O O . ALA A 1 79 ? 3.481 -2.361 -16.545 1.00 93.44 79 ALA A O 1
ATOM 620 N N . GLU A 1 80 ? 4.442 -2.143 -14.517 1.00 94.69 80 GLU A N 1
ATOM 621 C CA . GLU A 1 80 ? 4.963 -3.514 -14.424 1.00 94.69 80 GLU A CA 1
ATOM 622 C C . GLU A 1 80 ? 3.834 -4.554 -14.442 1.00 94.69 80 GLU A C 1
ATOM 624 O O . GLU A 1 80 ? 3.899 -5.551 -15.157 1.00 94.69 80 GLU A O 1
ATOM 629 N N . PHE A 1 81 ? 2.750 -4.291 -13.706 1.00 94.50 81 PHE A N 1
ATOM 630 C CA . PHE A 1 81 ? 1.644 -5.242 -13.548 1.00 94.50 81 PHE A CA 1
ATOM 631 C C . PHE A 1 81 ? 0.420 -4.963 -14.430 1.00 94.50 81 PHE A C 1
ATOM 633 O O . PHE A 1 81 ? -0.623 -5.589 -14.222 1.00 94.50 81 PHE A O 1
ATOM 640 N N . ASP A 1 82 ? 0.516 -4.013 -15.366 1.00 92.75 82 ASP A N 1
ATOM 641 C CA . ASP A 1 82 ? -0.590 -3.560 -16.229 1.00 92.75 82 ASP A CA 1
ATOM 642 C C . ASP A 1 82 ? -1.891 -3.330 -15.431 1.00 92.75 82 ASP A C 1
ATOM 644 O O . ASP A 1 82 ? -2.969 -3.856 -15.729 1.00 92.75 82 ASP A O 1
ATOM 648 N N . LEU A 1 83 ? -1.781 -2.601 -14.314 1.00 91.31 83 LEU A N 1
ATOM 649 C CA . LEU A 1 83 ? -2.924 -2.370 -13.434 1.00 91.31 83 LEU A CA 1
ATOM 650 C C . LEU A 1 83 ? -3.908 -1.404 -14.103 1.00 91.31 83 LEU A C 1
ATOM 652 O O . LEU A 1 83 ? -3.529 -0.310 -14.516 1.00 91.31 83 LEU A O 1
ATOM 656 N N . ASP A 1 84 ? -5.195 -1.760 -14.115 1.00 89.25 84 ASP A N 1
ATOM 657 C CA . ASP A 1 84 ? -6.289 -0.917 -14.627 1.00 89.25 84 ASP A CA 1
ATOM 658 C C . ASP A 1 84 ? -6.620 0.247 -13.667 1.00 89.25 84 ASP A C 1
ATOM 660 O O . ASP A 1 84 ? -7.724 0.396 -13.142 1.00 89.25 84 ASP A O 1
ATOM 664 N N . VAL A 1 85 ? -5.613 1.059 -13.353 1.00 87.94 85 VAL A N 1
ATOM 665 C CA . VAL A 1 85 ? -5.723 2.261 -12.534 1.00 87.94 85 VAL A CA 1
ATOM 666 C C . VAL A 1 85 ? -4.773 3.320 -13.072 1.00 87.94 85 VAL A C 1
ATOM 668 O O . VAL A 1 85 ? -3.587 3.093 -13.274 1.00 87.94 85 VAL A O 1
ATOM 671 N N . GLN A 1 86 ? -5.296 4.521 -13.301 1.00 88.25 86 GLN A N 1
ATOM 672 C CA . GLN A 1 86 ? -4.467 5.648 -13.713 1.00 88.25 86 GLN A CA 1
ATOM 673 C C . GLN A 1 86 ? -3.709 6.196 -12.490 1.00 88.25 86 GLN A C 1
ATOM 675 O O . GLN A 1 86 ? -4.373 6.581 -11.521 1.00 88.25 86 GLN A O 1
ATOM 680 N N . PRO A 1 87 ? -2.365 6.313 -12.515 1.00 88.88 87 PRO A N 1
ATOM 681 C CA . PRO A 1 87 ? -1.586 6.793 -11.368 1.00 88.88 87 PRO A CA 1
ATOM 682 C C . PRO A 1 87 ? -2.075 8.149 -10.836 1.00 88.88 87 PRO A C 1
ATOM 684 O O . PRO A 1 87 ? -2.243 8.347 -9.634 1.00 88.88 87 PRO A O 1
ATOM 687 N N . SER A 1 88 ? -2.424 9.070 -11.740 1.00 88.31 88 SER A N 1
ATOM 688 C CA . SER A 1 88 ? -2.922 10.405 -11.393 1.00 88.31 88 SER A CA 1
ATOM 689 C C . SER A 1 88 ? -4.223 10.395 -10.586 1.00 88.31 88 SER A C 1
ATOM 691 O O . SER A 1 88 ? -4.499 11.357 -9.874 1.00 88.31 88 SER A O 1
ATOM 693 N N . ALA A 1 89 ? -5.023 9.325 -10.665 1.00 89.75 89 ALA A N 1
ATOM 694 C CA . ALA A 1 89 ? -6.234 9.175 -9.858 1.00 89.75 89 ALA A CA 1
ATOM 695 C C . ALA A 1 89 ? -5.931 8.894 -8.373 1.00 89.75 89 ALA A C 1
ATOM 697 O O . ALA A 1 89 ? -6.830 9.014 -7.533 1.00 89.75 89 ALA A O 1
ATOM 698 N N . LEU A 1 90 ? -4.687 8.520 -8.053 1.00 91.62 90 LEU A N 1
ATOM 699 C CA . LEU A 1 90 ? -4.215 8.195 -6.708 1.00 91.62 90 LEU A CA 1
ATOM 700 C C . LEU A 1 90 ? -3.445 9.354 -6.053 1.00 91.62 90 LEU A C 1
ATOM 702 O O . LEU A 1 90 ? -3.468 9.477 -4.834 1.00 91.62 90 LEU A O 1
ATOM 706 N N . TYR A 1 91 ? -2.826 10.243 -6.837 1.00 90.00 91 TYR A N 1
ATOM 707 C CA . TYR A 1 91 ? -1.872 11.253 -6.343 1.00 90.00 91 TYR A CA 1
ATOM 708 C C . TYR A 1 91 ? -2.418 12.283 -5.345 1.00 90.00 91 TYR A C 1
ATOM 710 O O . TYR A 1 91 ? -1.643 12.850 -4.578 1.00 90.00 91 TYR A O 1
ATOM 718 N N . GLY A 1 92 ? -3.728 12.534 -5.365 1.00 88.88 92 GLY A N 1
ATOM 719 C CA . GLY A 1 92 ? -4.399 13.459 -4.444 1.00 88.88 92 GLY A CA 1
ATOM 720 C C . GLY A 1 92 ? -5.129 12.775 -3.289 1.00 88.88 92 GLY A C 1
ATOM 721 O O . GLY A 1 92 ? -5.927 13.421 -2.613 1.00 88.88 92 GLY A O 1
ATOM 722 N N . ARG A 1 93 ? -4.951 11.463 -3.107 1.00 92.12 93 ARG A N 1
ATOM 723 C CA . ARG A 1 93 ? -5.650 10.704 -2.066 1.00 92.12 93 ARG A CA 1
ATOM 724 C C . ARG A 1 93 ? -4.853 10.691 -0.760 1.00 92.12 93 ARG A C 1
ATOM 726 O O . ARG A 1 93 ? -3.627 10.827 -0.799 1.00 92.12 93 ARG A O 1
ATOM 733 N N . PRO A 1 94 ? -5.529 10.489 0.388 1.00 94.19 94 PRO A N 1
ATOM 734 C CA . PRO A 1 94 ? -4.842 10.233 1.644 1.00 94.19 94 PRO A CA 1
ATOM 735 C C . PRO A 1 94 ? -3.865 9.072 1.482 1.00 94.19 94 PRO A C 1
ATOM 737 O O . PRO A 1 94 ? -4.240 8.016 0.964 1.00 94.19 94 PRO A O 1
ATOM 740 N N . HIS A 1 95 ? -2.626 9.269 1.912 1.00 95.19 95 HIS A N 1
ATOM 741 C CA . HIS A 1 95 ? -1.572 8.275 1.760 1.00 95.19 95 HIS A CA 1
ATOM 742 C C . HIS A 1 95 ? -0.607 8.275 2.940 1.00 95.19 95 HIS A C 1
ATOM 744 O O . HIS A 1 95 ? -0.531 9.226 3.716 1.00 95.19 95 HIS A O 1
ATOM 750 N N . LYS A 1 96 ? 0.169 7.205 3.041 1.00 95.12 96 LYS A N 1
ATOM 751 C CA . LYS A 1 96 ? 1.220 7.028 4.032 1.00 95.12 96 LYS A CA 1
ATOM 752 C C . LYS A 1 96 ? 2.377 6.281 3.392 1.00 95.12 96 LYS A C 1
ATOM 754 O O . LYS A 1 96 ? 2.157 5.276 2.725 1.00 95.12 96 LYS A O 1
ATOM 759 N N . THR A 1 97 ? 3.593 6.748 3.636 1.00 95.81 97 THR A N 1
ATOM 760 C CA . THR A 1 97 ? 4.811 6.072 3.181 1.00 95.81 97 THR A CA 1
ATOM 761 C C . THR A 1 97 ? 5.540 5.500 4.388 1.00 95.81 97 THR A C 1
ATOM 763 O O . THR A 1 97 ? 5.710 6.179 5.403 1.00 95.81 97 THR A O 1
ATOM 766 N N . VAL A 1 98 ? 5.952 4.239 4.291 1.00 95.62 98 VAL A N 1
ATOM 767 C CA . VAL A 1 98 ? 6.721 3.525 5.310 1.00 95.62 98 VAL A CA 1
ATOM 768 C C . VAL A 1 98 ? 8.030 3.066 4.681 1.00 95.62 98 VAL A C 1
ATOM 770 O O . VAL A 1 98 ? 8.035 2.433 3.629 1.00 95.62 98 VAL A O 1
ATOM 773 N N . PHE A 1 99 ? 9.142 3.386 5.335 1.00 94.25 99 PHE A N 1
ATOM 774 C CA . PHE A 1 99 ? 10.484 3.019 4.899 1.00 94.25 99 PHE A CA 1
ATOM 775 C C . PHE A 1 99 ? 11.142 2.153 5.971 1.00 94.25 99 PHE A C 1
ATOM 777 O O . PHE A 1 99 ? 11.165 2.544 7.140 1.00 94.25 99 PHE A O 1
ATOM 784 N N . ASN A 1 100 ? 11.672 0.990 5.590 1.00 92.81 100 ASN A N 1
ATOM 785 C CA . ASN A 1 100 ? 12.312 0.056 6.529 1.00 92.81 100 ASN A CA 1
ATOM 786 C C . ASN A 1 100 ? 13.854 0.157 6.544 1.00 92.81 100 ASN A C 1
ATOM 788 O O . ASN A 1 100 ? 14.508 -0.619 7.238 1.00 92.81 100 ASN A O 1
ATOM 792 N N . GLY A 1 101 ? 14.441 1.091 5.788 1.00 89.75 101 GLY A N 1
ATOM 793 C CA . GLY A 1 101 ? 15.893 1.214 5.613 1.00 89.75 101 GLY A CA 1
ATOM 794 C C . GLY A 1 10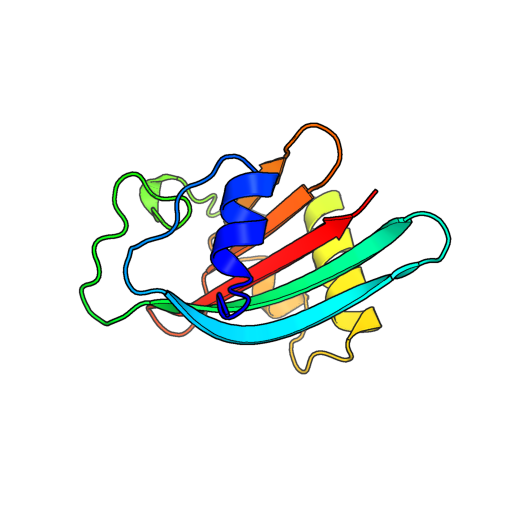1 ? 16.400 0.765 4.241 1.00 89.75 101 GLY A C 1
ATOM 795 O O . GLY A 1 101 ? 17.494 1.176 3.854 1.00 89.75 101 GLY A O 1
ATOM 796 N N . TYR A 1 102 ? 15.605 -0.016 3.508 1.00 89.25 102 TYR A N 1
ATOM 797 C CA . TYR A 1 102 ? 15.941 -0.552 2.187 1.00 89.25 102 TYR A CA 1
ATOM 798 C C . TYR A 1 102 ? 14.774 -0.371 1.220 1.00 89.25 102 TYR A C 1
ATOM 800 O O . TYR A 1 102 ? 14.904 0.298 0.203 1.00 89.25 102 TYR A O 1
ATOM 808 N N . ASP A 1 103 ? 13.611 -0.886 1.592 1.00 94.12 103 ASP A N 1
ATOM 809 C CA . ASP A 1 103 ? 12.403 -0.893 0.786 1.00 94.12 103 ASP A CA 1
ATOM 810 C C . ASP A 1 103 ? 11.472 0.250 1.172 1.00 94.12 103 ASP A C 1
ATOM 812 O O . ASP A 1 103 ? 11.459 0.731 2.313 1.00 94.12 103 ASP A O 1
ATOM 816 N N . THR A 1 104 ? 10.631 0.640 0.220 1.00 96.56 104 THR A N 1
ATOM 817 C CA . THR A 1 104 ? 9.613 1.671 0.431 1.00 96.56 104 THR A CA 1
ATOM 818 C C . THR A 1 104 ? 8.233 1.111 0.142 1.00 96.56 104 THR A C 1
ATOM 820 O O . THR A 1 104 ? 7.995 0.575 -0.937 1.00 96.56 104 THR A O 1
ATOM 823 N N . LEU A 1 105 ? 7.320 1.276 1.098 1.00 97.06 105 LEU A N 1
ATOM 824 C CA . LEU A 1 105 ? 5.907 0.943 0.976 1.00 97.06 105 LEU A CA 1
ATOM 825 C C . LEU A 1 105 ? 5.082 2.230 0.954 1.00 97.06 105 LEU A C 1
ATOM 827 O O . LEU A 1 105 ? 5.054 2.973 1.934 1.00 97.06 105 LEU A O 1
ATOM 831 N N . VAL A 1 106 ? 4.365 2.458 -0.139 1.00 97.00 106 VAL A N 1
ATOM 832 C CA . VAL A 1 106 ? 3.409 3.554 -0.301 1.00 97.00 106 VAL A CA 1
ATOM 833 C C . VAL A 1 106 ? 1.998 2.994 -0.181 1.00 97.00 106 VAL A C 1
ATOM 835 O O . VAL A 1 106 ? 1.563 2.176 -0.990 1.00 97.00 106 VAL A O 1
ATOM 838 N N . ILE A 1 107 ? 1.267 3.446 0.830 1.00 96.44 107 ILE A N 1
ATOM 839 C CA . ILE A 1 107 ? -0.104 3.035 1.122 1.00 96.44 107 ILE A CA 1
ATOM 840 C C . ILE A 1 107 ? -1.033 4.182 0.753 1.00 96.44 107 ILE A C 1
ATOM 842 O O . ILE A 1 107 ? -0.874 5.296 1.244 1.00 96.44 107 ILE A O 1
ATOM 846 N N . ILE A 1 108 ? -2.019 3.923 -0.098 1.00 95.50 108 ILE A N 1
ATOM 847 C CA . ILE A 1 108 ? -2.972 4.925 -0.575 1.00 95.50 108 ILE A CA 1
ATOM 848 C C . ILE A 1 108 ? -4.384 4.468 -0.255 1.00 95.50 108 ILE A C 1
ATOM 850 O O . ILE A 1 108 ? -4.795 3.359 -0.608 1.00 95.50 108 ILE A O 1
ATOM 854 N N . LYS A 1 109 ? -5.161 5.357 0.359 1.00 93.25 109 LYS A N 1
ATOM 855 C CA . LYS A 1 109 ? -6.569 5.102 0.633 1.00 93.25 109 LYS A CA 1
ATOM 856 C C . LYS A 1 109 ? -7.375 5.041 -0.663 1.00 93.25 109 LYS A C 1
ATOM 858 O O . LYS A 1 109 ? -7.272 5.894 -1.551 1.00 93.25 109 LYS A O 1
ATOM 863 N N . GLY A 1 110 ? -8.197 4.008 -0.778 1.00 90.25 110 GLY A N 1
ATOM 864 C CA . GLY A 1 110 ? -9.103 3.802 -1.892 1.00 90.25 110 GLY A CA 1
ATOM 865 C C . GLY A 1 110 ? -10.286 4.764 -1.902 1.00 90.25 110 GLY A C 1
ATOM 866 O O . GLY A 1 110 ? -10.445 5.621 -1.042 1.00 90.25 110 GLY A O 1
ATOM 867 N N . SER A 1 111 ? -11.092 4.677 -2.962 1.00 83.56 111 SER A N 1
ATOM 868 C CA . SER A 1 111 ? -12.262 5.555 -3.155 1.00 83.56 111 SER A CA 1
ATOM 869 C C . SER A 1 111 ? -13.508 4.944 -2.547 1.00 83.56 111 SER A C 1
ATOM 871 O O . SER A 1 111 ? -14.463 5.655 -2.259 1.00 83.56 111 SER A O 1
ATOM 873 N N . GLN A 1 112 ? -13.500 3.6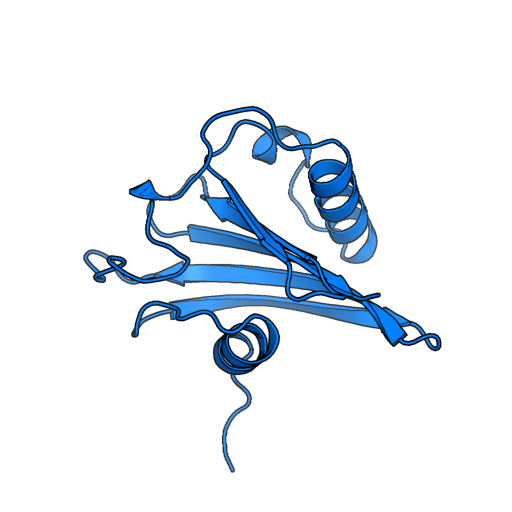23 -2.386 1.00 77.56 112 GLN A N 1
ATOM 874 C CA . GLN A 1 112 ? -14.444 2.934 -1.533 1.00 77.56 112 GLN A CA 1
ATOM 875 C C . GLN A 1 112 ? -13.920 3.041 -0.104 1.00 77.56 112 GLN A C 1
ATOM 877 O O . GLN A 1 112 ? -12.736 2.791 0.141 1.00 77.56 112 GLN A O 1
ATOM 882 N N . ASN A 1 113 ? -14.798 3.427 0.822 1.00 69.19 113 ASN A N 1
ATOM 883 C CA . ASN A 1 113 ? -14.497 3.330 2.243 1.00 69.19 113 ASN A CA 1
ATOM 884 C C . ASN A 1 113 ? -14.108 1.871 2.507 1.00 69.19 113 ASN A C 1
ATOM 886 O O . ASN A 1 113 ? -14.859 0.982 2.116 1.00 69.19 113 ASN A O 1
ATOM 890 N N . ASN A 1 114 ? -12.935 1.656 3.104 1.00 88.00 114 ASN A N 1
ATOM 891 C CA . ASN A 1 114 ? -12.346 0.360 3.469 1.00 88.00 114 ASN A CA 1
ATOM 892 C C . ASN A 1 114 ? -11.394 -0.286 2.455 1.00 88.00 114 ASN A C 1
ATOM 894 O O . ASN A 1 114 ? -10.833 -1.325 2.786 1.00 88.00 114 ASN A O 1
ATOM 898 N N . GLU A 1 115 ? -11.163 0.280 1.268 1.00 93.75 115 GLU A N 1
ATOM 899 C CA . GLU A 1 115 ? -10.137 -0.244 0.351 1.00 93.75 115 GLU A CA 1
ATOM 900 C C . GLU A 1 115 ? -8.821 0.529 0.450 1.00 93.75 115 GLU A C 1
ATOM 902 O O . GLU A 1 115 ? -8.826 1.749 0.606 1.00 93.75 115 GLU A O 1
ATOM 907 N N . PHE A 1 116 ? -7.696 -0.167 0.281 1.00 95.06 116 PHE A N 1
ATOM 908 C CA . PHE A 1 116 ? -6.360 0.427 0.252 1.00 95.06 116 PHE A CA 1
ATOM 909 C C . PHE A 1 116 ? -5.505 -0.195 -0.854 1.00 95.06 116 PHE A C 1
ATOM 911 O O . PHE A 1 116 ? -5.645 -1.373 -1.197 1.00 95.06 116 PHE A O 1
ATOM 918 N N . TYR A 1 117 ? -4.614 0.625 -1.401 1.00 95.75 117 TYR A N 1
ATOM 919 C CA . TYR A 1 117 ? -3.626 0.260 -2.406 1.00 95.75 117 TYR A CA 1
ATOM 920 C C . TYR A 1 117 ? -2.239 0.339 -1.783 1.00 95.75 117 TYR A C 1
ATOM 922 O O . TYR A 1 117 ? -1.883 1.377 -1.231 1.00 95.75 117 TYR A O 1
ATOM 930 N N . LEU A 1 118 ? -1.477 -0.743 -1.851 1.00 96.81 118 LEU A N 1
ATOM 931 C CA . LEU A 1 118 ? -0.136 -0.850 -1.297 1.00 96.81 118 LEU A CA 1
ATOM 932 C C . LEU A 1 118 ? 0.826 -1.064 -2.461 1.00 96.81 118 LEU A C 1
ATOM 934 O O . LEU A 1 118 ? 0.699 -2.052 -3.183 1.00 96.81 118 LEU A O 1
ATOM 938 N N . PHE A 1 119 ? 1.757 -0.135 -2.639 1.00 97.00 119 PHE A N 1
ATOM 939 C CA . PHE A 1 119 ? 2.797 -0.177 -3.660 1.00 97.00 119 PHE A CA 1
ATOM 940 C C . PHE A 1 119 ? 4.146 -0.291 -2.969 1.00 97.00 119 PHE A C 1
ATOM 942 O O . PHE A 1 119 ? 4.503 0.570 -2.167 1.00 97.00 119 PHE A O 1
ATOM 949 N N . GLU A 1 120 ? 4.885 -1.346 -3.261 1.00 95.56 120 GLU A N 1
ATOM 950 C CA . GLU A 1 120 ? 6.182 -1.612 -2.661 1.00 95.56 120 GLU A CA 1
ATOM 951 C C . GLU A 1 120 ? 7.264 -1.557 -3.734 1.00 95.56 120 GLU A C 1
ATOM 953 O O . GLU A 1 120 ? 7.156 -2.237 -4.752 1.00 95.56 120 GLU A O 1
ATOM 958 N N . SER A 1 121 ? 8.313 -0.776 -3.486 1.00 95.00 121 SER A N 1
ATOM 959 C CA . SER A 1 121 ? 9.567 -0.855 -4.232 1.00 95.00 121 SER A CA 1
ATOM 960 C C . SER A 1 121 ? 10.563 -1.662 -3.414 1.00 95.00 121 SER A C 1
ATOM 962 O O . SER A 1 121 ? 10.882 -1.277 -2.285 1.00 95.00 121 SER A O 1
ATOM 964 N N . ILE A 1 122 ? 11.052 -2.750 -4.003 1.00 91.56 122 ILE A N 1
ATOM 965 C CA . ILE A 1 122 ? 12.120 -3.588 -3.461 1.00 91.56 122 ILE A CA 1
ATOM 966 C C . ILE A 1 122 ? 13.444 -3.104 -4.054 1.00 91.56 122 ILE A C 1
ATOM 968 O O . ILE A 1 122 ? 13.513 -2.886 -5.267 1.00 91.56 122 ILE A O 1
ATOM 972 N N . LEU A 1 123 ? 14.463 -2.925 -3.214 1.00 84.19 123 LEU A N 1
ATOM 973 C CA . LEU A 1 123 ? 15.807 -2.480 -3.606 1.00 84.19 123 LEU A CA 1
ATOM 974 C C . LEU A 1 123 ? 16.894 -3.478 -3.196 1.00 84.19 123 LEU A C 1
ATOM 976 O O . LEU A 1 123 ? 16.731 -4.142 -2.147 1.00 84.19 123 LEU A O 1
#

Organism: NCBI:txid1437609

pLDDT: mean 90.03, std 8.17, range [41.47, 97.06]

Radius of gyration: 13.73 Å; chains: 1; bounding box: 36×43×32 Å

Secondary structure (DSSP, 8-state):
-PPP-HHHHHHHHHT----TTEEEEEEEEEE-TTS-EEEEEEEEEPTT---TTSTT-GGG-B-SPPPHHHHHHHHHHHHHTT-SS-GGGTTTS-EEEEE-SS-EEEEEE-SSTTEEEEEEEE-